Protein AF-A0A101FLZ5-F1 (afdb_monomer_lite)

Secondary structure (DSSP, 8-state):
-----PPP--------SHHHHHHHHHHHHHHHHHHHHHHHHHHHH---HHHHHHHHHHHHHHHHHHHHHHHHHHHHHHHHHHHHHHTT-

Radius of gyration: 19.67 Å; chains: 1; bounding box: 47×26×56 Å

pLDDT: mean 86.15, std 18.26, range [42.06, 98.31]

Structure (mmCIF, N/CA/C/O backbone):
data_AF-A0A101FLZ5-F1
#
_entry.id   AF-A0A101FLZ5-F1
#
loop_
_atom_site.group_PDB
_atom_site.id
_atom_site.type_symbol
_atom_site.label_atom_id
_atom_site.label_alt_id
_atom_site.label_comp_id
_atom_site.label_asym_id
_atom_site.label_entity_id
_atom_site.label_seq_id
_atom_site.pdbx_PDB_ins_code
_atom_site.Cartn_x
_atom_site.Cartn_y
_atom_site.Cartn_z
_atom_site.occupancy
_atom_site.B_iso_or_equiv
_atom_site.auth_seq_id
_atom_site.auth_comp_id
_atom_site.auth_asym_id
_atom_site.auth_atom_id
_atom_site.pdbx_PDB_model_num
ATOM 1 N N . MET A 1 1 ? -22.486 20.584 -34.753 1.00 42.06 1 MET A N 1
ATOM 2 C CA . MET A 1 1 ? -22.556 19.163 -34.371 1.00 42.06 1 MET A CA 1
ATOM 3 C C . MET A 1 1 ? -21.335 18.938 -33.507 1.00 42.06 1 MET A C 1
ATOM 5 O O . MET A 1 1 ? -20.237 19.085 -34.018 1.00 42.06 1 MET A O 1
ATOM 9 N N . CYS A 1 2 ? -21.512 18.839 -32.191 1.00 52.81 2 CYS A N 1
ATOM 10 C CA . CYS A 1 2 ? -20.393 18.611 -31.281 1.00 52.81 2 CYS A CA 1
ATOM 11 C C . CYS A 1 2 ? -20.085 17.117 -31.321 1.00 52.81 2 CYS A C 1
ATOM 13 O O . CYS A 1 2 ? -20.973 16.326 -31.001 1.00 52.81 2 CYS A O 1
ATOM 15 N N . ASP A 1 3 ? -18.878 16.746 -31.739 1.00 43.69 3 ASP A N 1
ATOM 16 C CA . ASP A 1 3 ? -18.421 15.363 -31.658 1.00 43.69 3 ASP A CA 1
ATOM 17 C C . ASP A 1 3 ? -18.227 15.009 -30.185 1.00 43.69 3 ASP A C 1
ATOM 19 O O . ASP A 1 3 ? -17.308 15.469 -29.508 1.00 43.69 3 ASP A O 1
ATOM 23 N N . VAL A 1 4 ? -19.172 14.228 -29.669 1.00 55.28 4 VAL A N 1
ATOM 24 C CA . VAL A 1 4 ? -19.043 13.558 -28.383 1.00 55.28 4 VAL A CA 1
ATOM 25 C C . VAL A 1 4 ? -18.017 12.455 -28.597 1.00 55.28 4 VAL A C 1
ATOM 27 O O . VAL A 1 4 ? -18.322 11.434 -29.207 1.00 55.28 4 VAL A O 1
ATOM 30 N N . ILE A 1 5 ? -16.797 12.666 -28.109 1.00 54.56 5 ILE A N 1
ATOM 31 C CA . ILE A 1 5 ? -15.821 11.589 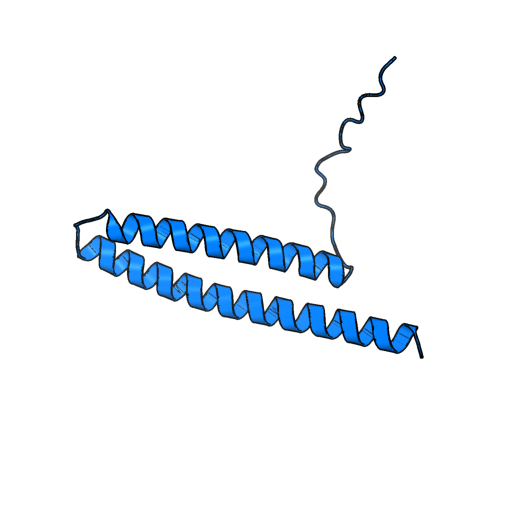-27.954 1.00 54.56 5 ILE A CA 1
ATOM 32 C C . ILE A 1 5 ? -16.355 10.711 -26.818 1.00 54.56 5 ILE A C 1
ATOM 34 O O . ILE A 1 5 ? -16.075 10.942 -25.644 1.00 54.56 5 ILE A O 1
ATOM 38 N N . THR A 1 6 ? -17.213 9.746 -27.147 1.00 52.34 6 THR A N 1
ATOM 39 C CA . THR A 1 6 ? -17.468 8.614 -26.255 1.00 52.34 6 THR A CA 1
ATOM 40 C C . THR A 1 6 ? -16.135 7.895 -26.088 1.00 52.34 6 THR A C 1
ATOM 42 O O . THR A 1 6 ? -15.583 7.491 -27.115 1.00 52.34 6 THR A O 1
ATOM 45 N N . PRO A 1 7 ? -15.588 7.749 -24.866 1.00 52.53 7 PRO A N 1
ATOM 46 C CA . PRO A 1 7 ? -14.394 6.942 -24.688 1.00 52.53 7 PRO A CA 1
ATOM 47 C C . PRO A 1 7 ? -14.718 5.548 -25.220 1.00 52.53 7 PRO A C 1
ATOM 49 O O . PRO A 1 7 ? -15.714 4.935 -24.818 1.00 52.53 7 PRO A O 1
ATOM 52 N N . GLU A 1 8 ? -13.936 5.115 -26.208 1.00 46.53 8 GLU A N 1
ATOM 53 C CA . GLU A 1 8 ? -14.009 3.763 -26.734 1.00 46.53 8 GLU A CA 1
ATOM 54 C C . GLU A 1 8 ? -13.956 2.782 -25.563 1.00 46.53 8 GLU A C 1
ATOM 56 O O . GLU A 1 8 ? -13.288 3.021 -24.558 1.00 46.53 8 GLU A O 1
ATOM 61 N N . SER A 1 9 ? -14.754 1.725 -25.697 1.00 45.97 9 SER A N 1
ATOM 62 C CA . SER A 1 9 ? -14.949 0.613 -24.771 1.00 45.97 9 SER A CA 1
ATOM 63 C C . SER A 1 9 ? -13.888 0.467 -23.678 1.00 45.97 9 SER A C 1
ATOM 65 O O . SER A 1 9 ? -12.702 0.339 -23.977 1.00 45.97 9 SER A O 1
ATOM 67 N N . VAL A 1 10 ? -14.349 0.337 -22.432 1.00 46.44 10 VAL A N 1
ATOM 68 C CA . VAL A 1 10 ? -13.585 -0.159 -21.276 1.00 46.44 10 VAL A CA 1
ATOM 69 C C . VAL A 1 10 ? -13.171 -1.617 -21.539 1.00 46.44 10 VAL A C 1
ATOM 71 O O . VAL A 1 10 ? -13.745 -2.563 -21.009 1.00 46.44 10 VAL A O 1
ATOM 74 N N . GLY A 1 11 ? -12.244 -1.815 -22.468 1.00 47.47 11 GLY A N 1
ATOM 75 C CA . GLY A 1 11 ? -11.562 -3.072 -22.715 1.00 47.47 11 GLY A CA 1
ATOM 76 C C . GLY A 1 11 ? -10.342 -3.122 -21.813 1.00 47.47 11 GLY A C 1
ATOM 77 O O . GLY A 1 11 ? -9.638 -2.124 -21.680 1.00 47.47 11 GLY A O 1
ATOM 78 N N . HIS A 1 12 ? -10.095 -4.270 -21.186 1.00 51.00 12 HIS A N 1
ATOM 79 C CA . HIS A 1 12 ? -8.854 -4.522 -20.461 1.00 51.00 12 HIS A CA 1
ATOM 80 C C . HIS A 1 12 ? -7.674 -4.337 -21.425 1.00 51.00 12 HIS A C 1
ATOM 82 O O . HIS A 1 12 ? -7.374 -5.224 -22.225 1.00 51.00 12 HIS A O 1
ATOM 88 N N . HIS A 1 13 ? -7.052 -3.159 -21.403 1.00 63.06 13 HIS A N 1
ATOM 89 C CA . HIS A 1 13 ? -5.877 -2.888 -22.213 1.00 63.06 13 HIS A CA 1
ATOM 90 C C . HIS A 1 13 ? -4.714 -3.635 -21.569 1.00 63.06 13 HIS A C 1
ATOM 92 O O . HIS A 1 13 ? -4.327 -3.358 -20.434 1.00 63.06 13 HIS A O 1
ATOM 98 N N . HIS A 1 14 ? -4.215 -4.656 -22.259 1.00 71.81 14 HIS A N 1
ATOM 99 C CA . HIS A 1 14 ? -3.038 -5.376 -21.807 1.00 71.81 14 HIS A CA 1
ATOM 100 C C . HIS A 1 14 ? -1.820 -4.490 -22.028 1.00 71.81 14 HIS A C 1
ATOM 102 O O . HIS A 1 14 ? -1.475 -4.169 -23.161 1.00 71.81 14 HIS A O 1
ATOM 108 N N . VAL A 1 15 ? -1.181 -4.113 -20.930 1.00 79.00 15 VAL A N 1
ATOM 109 C CA . VAL A 1 15 ? 0.013 -3.276 -20.923 1.00 79.00 15 VAL A CA 1
ATOM 110 C C . VAL A 1 15 ? 1.253 -4.150 -20.862 1.00 79.00 15 VAL A C 1
ATOM 112 O O . VAL A 1 15 ? 1.378 -5.019 -19.997 1.00 79.00 15 VAL A O 1
ATOM 115 N N . SER A 1 16 ? 2.158 -3.934 -21.811 1.00 79.19 16 SER A N 1
ATOM 116 C CA . SER A 1 16 ? 3.451 -4.621 -21.881 1.00 79.19 16 SER A CA 1
ATOM 117 C C . SER A 1 16 ? 4.639 -3.664 -21.864 1.00 79.19 16 SER A C 1
ATOM 119 O O . SER A 1 16 ? 5.764 -4.123 -21.663 1.00 79.19 16 SER A O 1
ATOM 121 N N . ASP A 1 17 ? 4.417 -2.363 -22.081 1.00 87.31 17 ASP A N 1
ATOM 122 C CA . ASP A 1 17 ? 5.482 -1.372 -21.982 1.00 87.31 17 ASP A CA 1
ATOM 123 C C . ASP A 1 17 ? 5.918 -1.199 -20.514 1.00 87.31 17 ASP A C 1
ATOM 125 O O . ASP A 1 17 ? 5.067 -1.018 -19.638 1.00 87.31 17 ASP A O 1
ATOM 129 N N . PRO A 1 18 ? 7.226 -1.261 -20.201 1.00 89.88 18 PRO A N 1
ATOM 130 C CA . PRO A 1 18 ? 7.704 -1.137 -18.829 1.00 89.88 18 PRO A CA 1
ATOM 131 C C . PRO A 1 18 ? 7.282 0.153 -18.110 1.00 89.88 18 PRO A C 1
ATOM 133 O O . PRO A 1 18 ? 7.089 0.105 -16.897 1.00 89.88 18 PRO A O 1
ATOM 136 N N . LEU A 1 19 ? 7.129 1.287 -18.806 1.00 90.38 19 LEU A N 1
ATOM 137 C CA . LEU A 1 19 ? 6.709 2.541 -18.171 1.00 90.38 19 LEU A CA 1
ATOM 138 C C . LEU A 1 19 ? 5.216 2.529 -17.847 1.00 90.38 19 LEU A C 1
ATOM 140 O O . LEU A 1 19 ? 4.841 2.948 -16.753 1.00 90.38 19 LEU A O 1
ATOM 144 N N . GLU A 1 20 ? 4.388 1.992 -18.742 1.00 91.50 20 GLU A N 1
ATOM 145 C CA . GLU A 1 20 ? 2.949 1.822 -18.500 1.00 91.50 20 GLU A CA 1
ATOM 146 C C . GLU A 1 20 ? 2.692 0.801 -17.372 1.00 91.50 20 GLU A C 1
ATOM 148 O O . GLU A 1 20 ? 1.849 1.011 -16.501 1.00 91.50 20 GLU A O 1
ATOM 153 N N . VAL A 1 21 ? 3.482 -0.280 -17.304 1.00 93.44 21 VAL A N 1
ATOM 154 C CA . VAL A 1 21 ? 3.442 -1.229 -16.174 1.00 93.44 21 VAL A CA 1
ATOM 155 C C . VAL A 1 21 ? 3.864 -0.550 -14.865 1.00 93.44 21 VAL A C 1
ATOM 157 O O . VAL A 1 21 ? 3.246 -0.785 -13.825 1.00 93.44 21 VAL A O 1
ATOM 160 N N . ALA A 1 22 ? 4.897 0.300 -14.890 1.00 94.44 22 ALA A N 1
ATOM 161 C CA . ALA A 1 22 ? 5.311 1.066 -13.716 1.00 94.44 22 ALA A CA 1
ATOM 162 C C . ALA A 1 22 ? 4.221 2.047 -13.259 1.00 94.44 22 ALA A C 1
ATOM 164 O O . ALA A 1 22 ? 4.019 2.209 -12.058 1.00 94.44 22 ALA A O 1
ATOM 165 N N . GLU A 1 23 ? 3.496 2.675 -14.185 1.00 94.19 23 GLU A N 1
ATOM 166 C CA . GLU A 1 23 ? 2.369 3.555 -13.870 1.00 94.19 23 GLU A CA 1
ATOM 167 C C . GLU A 1 23 ? 1.263 2.810 -13.117 1.00 94.19 23 GLU A C 1
ATOM 169 O O . GLU A 1 23 ? 0.920 3.220 -12.008 1.00 94.19 23 GLU A O 1
ATOM 174 N N . LEU A 1 24 ? 0.821 1.651 -13.616 1.00 95.81 24 LEU A N 1
ATOM 175 C CA . LEU A 1 24 ? -0.170 0.830 -12.910 1.00 95.81 24 LEU A CA 1
ATOM 176 C C . LEU A 1 24 ? 0.295 0.402 -11.509 1.00 95.81 24 LEU A C 1
ATOM 178 O O . LEU A 1 24 ? -0.493 0.372 -10.561 1.00 95.81 24 LEU A O 1
ATOM 182 N N . LEU A 1 25 ? 1.581 0.075 -11.345 1.00 96.50 25 LEU A N 1
ATOM 183 C CA . LEU A 1 25 ? 2.140 -0.259 -10.032 1.00 96.50 25 LEU A CA 1
ATOM 184 C C . LEU A 1 25 ? 2.155 0.953 -9.087 1.00 96.50 25 LEU A C 1
ATOM 186 O O . LEU A 1 25 ? 1.884 0.791 -7.896 1.00 96.50 25 LEU A O 1
ATOM 190 N N . ARG A 1 26 ? 2.435 2.163 -9.592 1.00 97.00 26 ARG A N 1
ATOM 191 C CA . ARG A 1 26 ? 2.359 3.405 -8.802 1.00 97.00 26 ARG A CA 1
ATOM 192 C C . ARG A 1 26 ? 0.924 3.726 -8.388 1.00 97.00 26 ARG A C 1
ATOM 194 O O . ARG A 1 26 ? 0.716 4.095 -7.234 1.00 97.00 26 ARG A O 1
ATOM 201 N N . GLU A 1 27 ? -0.048 3.552 -9.281 1.00 97.44 27 GLU A N 1
ATOM 202 C CA . GLU A 1 27 ? -1.475 3.709 -8.967 1.00 97.44 27 GLU A CA 1
ATOM 203 C C . GLU A 1 27 ? -1.904 2.721 -7.877 1.00 97.44 27 GLU A C 1
ATOM 205 O O . GLU A 1 27 ? -2.424 3.132 -6.840 1.00 97.44 27 GLU A O 1
ATOM 210 N N . THR A 1 28 ? -1.555 1.441 -8.038 1.00 97.19 28 THR A N 1
ATOM 211 C CA . THR A 1 28 ? -1.826 0.395 -7.038 1.00 97.19 28 THR A CA 1
ATOM 212 C C . THR A 1 28 ? -1.208 0.747 -5.678 1.00 97.19 28 THR A C 1
ATOM 214 O O . THR A 1 28 ? -1.853 0.627 -4.638 1.00 97.19 28 THR A O 1
ATOM 217 N N . LEU A 1 29 ? 0.045 1.221 -5.652 1.00 97.94 29 LEU A N 1
ATOM 218 C CA . LEU A 1 29 ? 0.708 1.666 -4.421 1.00 97.94 29 LEU A CA 1
ATOM 219 C C . LEU A 1 29 ? -0.025 2.839 -3.756 1.00 97.94 29 LEU A C 1
ATOM 221 O O . LEU A 1 29 ? -0.155 2.858 -2.530 1.00 97.94 29 LEU A O 1
ATOM 225 N N . ALA A 1 30 ? -0.498 3.810 -4.538 1.00 97.81 30 ALA A N 1
ATOM 226 C CA . ALA A 1 30 ? -1.238 4.957 -4.023 1.00 97.81 30 ALA A CA 1
ATOM 227 C C . ALA A 1 30 ? -2.582 4.537 -3.405 1.00 97.81 30 ALA A C 1
ATOM 229 O O . ALA A 1 30 ? -2.918 4.986 -2.305 1.00 97.81 30 ALA A O 1
ATOM 230 N N . GLU A 1 31 ? -3.314 3.637 -4.063 1.00 98.00 31 GLU A N 1
ATOM 231 C CA . GLU A 1 31 ? -4.565 3.068 -3.551 1.00 98.00 31 GLU A CA 1
ATOM 232 C C . GLU A 1 31 ? -4.349 2.293 -2.246 1.00 98.00 31 GLU A C 1
ATOM 234 O O . GLU A 1 31 ? -5.089 2.469 -1.274 1.00 98.00 31 GLU A O 1
ATOM 239 N N . GLU A 1 32 ? -3.293 1.485 -2.174 1.00 97.81 32 GLU A N 1
ATOM 240 C CA . GLU A 1 32 ? -2.969 0.712 -0.975 1.00 97.81 32 GLU A CA 1
ATOM 241 C C . GLU A 1 32 ? -2.540 1.601 0.200 1.00 97.81 32 GLU A C 1
ATOM 243 O O . GLU A 1 32 ? -2.964 1.373 1.339 1.00 97.81 32 GLU A O 1
ATOM 248 N N . LEU A 1 33 ? -1.768 2.662 -0.058 1.00 97.81 33 LEU A N 1
ATOM 249 C CA . LEU A 1 33 ? -1.427 3.676 0.945 1.00 97.81 33 LEU A CA 1
ATOM 250 C C . LEU A 1 33 ? -2.672 4.410 1.456 1.00 97.81 33 LEU A C 1
ATOM 252 O O . LEU A 1 33 ? -2.805 4.636 2.662 1.00 97.81 33 LEU A O 1
ATOM 256 N N . HIS A 1 34 ? -3.603 4.749 0.562 1.00 98.00 34 HIS A N 1
ATOM 257 C CA . HIS A 1 34 ? -4.876 5.349 0.944 1.00 98.00 34 HIS A CA 1
ATOM 258 C C . HIS A 1 34 ? -5.700 4.393 1.820 1.00 98.00 34 HIS A C 1
ATOM 260 O O . HIS A 1 34 ? -6.138 4.772 2.906 1.00 98.00 34 HIS A O 1
ATOM 266 N N . SER A 1 35 ? -5.811 3.124 1.417 1.00 97.56 35 SER A N 1
ATOM 267 C CA . SER A 1 35 ? -6.487 2.074 2.185 1.00 97.56 35 SER A CA 1
ATOM 268 C C . SER A 1 35 ? -5.872 1.871 3.579 1.00 97.56 35 SER A C 1
ATOM 270 O O . SER A 1 35 ? -6.597 1.668 4.557 1.00 97.56 35 SER A O 1
ATOM 272 N N . MET A 1 36 ? -4.544 1.962 3.712 1.00 97.81 36 MET A N 1
ATOM 273 C CA . MET A 1 36 ? -3.875 1.920 5.017 1.00 97.81 36 MET A CA 1
ATOM 274 C C . MET A 1 36 ? -4.251 3.102 5.910 1.00 97.81 36 MET A C 1
ATOM 276 O O . MET A 1 36 ? -4.520 2.898 7.095 1.00 97.81 36 MET A O 1
ATOM 280 N N . ASN A 1 37 ? -4.292 4.316 5.358 1.00 97.94 37 ASN A N 1
ATOM 281 C CA . ASN A 1 37 ? -4.700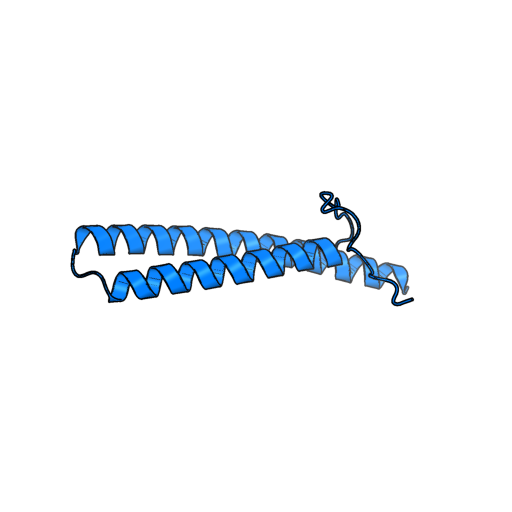 5.509 6.100 1.00 97.94 37 ASN A CA 1
ATOM 282 C C . ASN A 1 37 ? -6.135 5.354 6.632 1.00 97.94 37 ASN A C 1
ATOM 284 O O . ASN A 1 37 ? -6.414 5.586 7.806 1.00 97.94 37 ASN A O 1
ATOM 288 N N . ASP A 1 38 ? -7.016 4.817 5.796 1.00 98.06 38 ASP A N 1
ATOM 289 C CA . ASP A 1 38 ? -8.398 4.494 6.129 1.00 98.06 38 ASP A CA 1
ATOM 290 C C . ASP A 1 38 ? -8.535 3.506 7.301 1.00 98.06 38 ASP A C 1
ATOM 292 O O . ASP A 1 38 ? -9.415 3.652 8.160 1.00 98.06 38 ASP A O 1
ATOM 296 N N . ILE A 1 39 ? -7.672 2.490 7.356 1.00 97.94 39 ILE A N 1
ATOM 297 C CA . ILE A 1 39 ? -7.630 1.528 8.464 1.00 97.94 39 ILE A CA 1
ATOM 298 C C . ILE A 1 39 ? -7.080 2.189 9.728 1.00 97.94 39 ILE A C 1
ATOM 300 O O . ILE A 1 39 ? -7.627 1.985 10.812 1.00 97.94 39 ILE A O 1
ATOM 304 N N . GLN A 1 40 ? -6.037 3.008 9.602 1.00 97.75 40 GLN A N 1
ATOM 305 C CA . GLN A 1 40 ? -5.447 3.720 10.731 1.00 97.75 40 GLN A CA 1
ATOM 306 C C . GLN A 1 40 ? -6.431 4.722 11.351 1.00 97.75 40 GLN A C 1
ATOM 308 O O . GLN A 1 40 ? -6.560 4.783 12.574 1.00 97.75 40 GLN A O 1
ATOM 313 N N . ALA A 1 41 ? -7.191 5.447 10.531 1.00 98.12 41 ALA A N 1
ATOM 314 C CA . ALA A 1 41 ? -8.261 6.320 11.001 1.00 98.12 41 ALA A CA 1
ATOM 315 C C . ALA A 1 41 ? -9.306 5.533 11.811 1.00 98.12 41 ALA A C 1
ATOM 317 O O . ALA A 1 41 ? -9.648 5.920 12.928 1.00 98.12 41 ALA A O 1
ATOM 318 N N . ARG A 1 42 ? -9.751 4.375 11.303 1.00 97.50 42 ARG A N 1
ATOM 319 C CA . ARG A 1 42 ? -10.696 3.493 12.012 1.00 97.50 42 ARG A CA 1
ATOM 320 C C . ARG A 1 42 ? -10.112 2.938 13.311 1.00 97.50 42 ARG A C 1
ATOM 322 O O . ARG A 1 42 ? -10.823 2.888 14.308 1.00 97.50 42 ARG A O 1
ATOM 329 N N . TRP A 1 43 ? -8.825 2.593 13.334 1.00 97.88 43 TRP A N 1
ATOM 330 C CA . TRP A 1 43 ? -8.130 2.169 14.553 1.00 97.88 43 TRP A CA 1
ATOM 331 C C . TRP A 1 43 ? -8.192 3.242 15.648 1.00 97.88 43 TRP A C 1
ATOM 333 O O . TRP A 1 43 ? -8.422 2.912 16.808 1.00 97.88 43 TRP A O 1
ATOM 343 N N . HIS A 1 44 ? -8.054 4.525 15.296 1.00 97.19 44 HIS A N 1
ATOM 344 C CA . HIS A 1 44 ? -8.172 5.626 16.259 1.00 97.19 44 HIS A CA 1
ATOM 345 C C . HIS A 1 44 ? -9.609 5.867 16.752 1.00 97.19 44 HIS A C 1
ATOM 347 O O . HIS A 1 44 ? -9.782 6.390 17.849 1.00 97.19 44 HIS A O 1
ATOM 353 N N . MET A 1 45 ? -10.623 5.501 15.962 1.00 97.81 45 MET A N 1
ATOM 354 C CA . MET A 1 45 ? -12.040 5.716 16.290 1.00 97.81 45 MET A CA 1
ATOM 3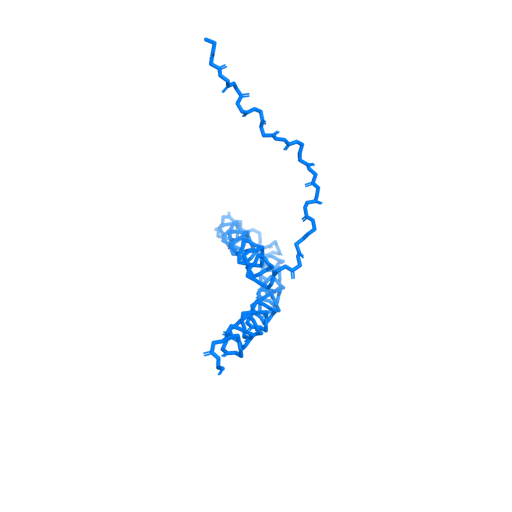55 C C . MET A 1 45 ? -12.673 4.576 17.098 1.00 97.81 45 MET A C 1
ATOM 357 O O . MET A 1 45 ? -13.713 4.777 17.719 1.00 97.81 45 MET A O 1
ATOM 361 N N . ILE A 1 46 ? -12.097 3.375 17.052 1.00 97.75 46 ILE A N 1
ATOM 362 C CA . ILE A 1 46 ? -12.641 2.184 17.710 1.00 97.75 46 ILE A CA 1
ATOM 363 C C . ILE A 1 46 ? -12.063 2.058 19.123 1.00 97.75 46 ILE A C 1
ATOM 365 O O . ILE A 1 46 ? -10.853 2.162 19.317 1.00 97.75 46 ILE A O 1
ATOM 369 N N . GLU A 1 47 ? -12.930 1.793 20.101 1.00 97.62 47 GLU A N 1
ATOM 370 C CA . GLU A 1 47 ? -12.547 1.576 21.506 1.00 97.62 47 GLU A CA 1
ATOM 371 C C . GLU A 1 47 ? -12.345 0.093 21.857 1.00 97.62 47 GLU A C 1
ATOM 373 O O . GLU A 1 47 ? -11.676 -0.219 22.834 1.00 97.62 47 GLU A O 1
ATOM 378 N N . ASP A 1 48 ? -12.900 -0.830 21.067 1.00 98.31 48 ASP A N 1
ATOM 379 C CA . ASP A 1 48 ? -12.761 -2.270 21.301 1.00 98.31 48 ASP A CA 1
ATOM 380 C C . ASP A 1 48 ? -11.313 -2.730 21.050 1.00 98.31 48 ASP A C 1
ATOM 382 O O . ASP A 1 48 ? -10.860 -2.818 19.905 1.00 98.31 48 ASP A O 1
ATOM 386 N N . ASP A 1 49 ? -10.597 -3.061 22.127 1.00 97.69 49 ASP A N 1
ATOM 387 C CA . ASP A 1 49 ? -9.189 -3.477 22.091 1.00 97.69 49 ASP A CA 1
ATOM 388 C C . ASP A 1 49 ? -8.938 -4.711 21.216 1.00 97.69 49 ASP A C 1
ATOM 390 O O . ASP A 1 49 ? -7.905 -4.809 20.548 1.00 97.69 49 ASP A O 1
ATOM 394 N N . LYS A 1 50 ? -9.882 -5.659 21.172 1.00 98.12 50 LYS A N 1
ATOM 395 C CA . LYS A 1 50 ? -9.748 -6.855 20.335 1.00 98.12 50 LYS A CA 1
ATOM 396 C C . LYS A 1 50 ? -9.823 -6.474 18.859 1.00 98.12 50 LYS A C 1
ATOM 398 O O . LYS A 1 50 ? -9.053 -6.999 18.052 1.00 98.12 50 LYS A O 1
ATOM 403 N N . VAL A 1 51 ? -10.724 -5.561 18.503 1.00 98.00 51 VAL A N 1
ATOM 404 C CA . VAL A 1 51 ? -10.833 -5.040 17.136 1.00 98.00 51 VAL A CA 1
ATOM 405 C C . VAL A 1 51 ? -9.599 -4.213 16.776 1.00 98.00 51 VAL A C 1
ATOM 407 O O . VAL A 1 51 ? -9.035 -4.423 15.704 1.00 98.00 51 VAL A O 1
ATOM 410 N N . LYS A 1 52 ? -9.115 -3.339 17.667 1.00 98.12 52 LYS A N 1
ATOM 411 C CA . LYS A 1 52 ? -7.882 -2.563 17.444 1.00 98.12 52 LYS A CA 1
ATOM 412 C C . LYS A 1 52 ? -6.679 -3.462 17.191 1.00 98.12 52 LYS A C 1
ATOM 414 O O . LYS A 1 52 ? -5.957 -3.243 16.222 1.00 98.12 52 LYS A O 1
ATOM 419 N N . HIS A 1 53 ? -6.510 -4.506 17.997 1.00 98.06 53 HIS A N 1
ATOM 420 C CA . HIS A 1 53 ? -5.424 -5.460 17.810 1.00 98.06 53 HIS A CA 1
ATOM 421 C C . HIS A 1 53 ? -5.527 -6.193 16.463 1.00 98.06 53 HIS A C 1
ATOM 423 O O . HIS A 1 53 ? -4.528 -6.378 15.773 1.00 98.06 53 HIS A O 1
ATOM 429 N N . ALA A 1 54 ? -6.737 -6.560 16.030 1.00 98.31 54 ALA A N 1
ATOM 430 C CA . ALA A 1 54 ? -6.936 -7.132 14.699 1.00 98.31 54 ALA A CA 1
ATO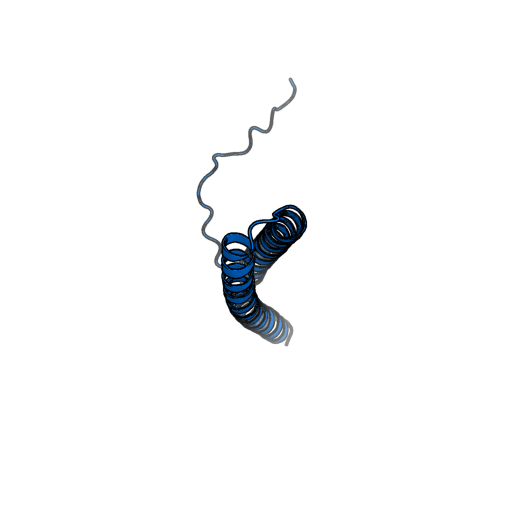M 431 C C . ALA A 1 54 ? -6.565 -6.142 13.576 1.00 98.31 54 ALA A C 1
ATOM 433 O O . ALA A 1 54 ? -5.929 -6.536 12.598 1.00 98.31 54 ALA A O 1
ATOM 434 N N . LEU A 1 55 ? -6.906 -4.857 13.720 1.00 98.19 55 LEU A N 1
ATOM 435 C CA . LEU A 1 55 ? -6.521 -3.817 12.761 1.00 98.19 55 LEU A CA 1
ATOM 436 C C . LEU A 1 55 ? -5.000 -3.582 12.719 1.00 98.19 55 LEU A C 1
ATOM 438 O O . LEU A 1 55 ? -4.467 -3.328 11.642 1.00 98.19 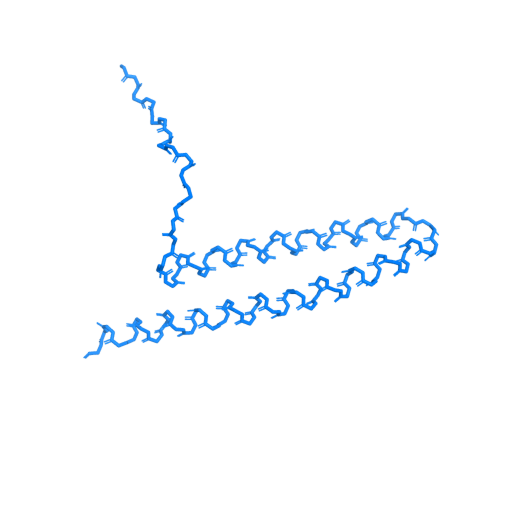55 LEU A O 1
ATOM 442 N N . GLU A 1 56 ? -4.284 -3.716 13.840 1.00 97.81 56 GLU A N 1
ATOM 443 C CA . GLU A 1 56 ? -2.810 -3.663 13.872 1.00 97.81 56 GLU A CA 1
ATOM 444 C C . GLU A 1 56 ? -2.179 -4.775 13.031 1.00 97.81 56 GLU A C 1
ATOM 446 O O . GLU A 1 56 ? -1.256 -4.510 12.257 1.00 97.81 56 GLU A O 1
ATOM 451 N N . HIS A 1 57 ? -2.701 -6.004 13.128 1.00 98.06 57 HIS A N 1
ATOM 452 C CA . HIS A 1 57 ? -2.252 -7.114 12.279 1.00 98.06 57 HIS A CA 1
ATOM 453 C C . HIS A 1 57 ? -2.498 -6.817 10.800 1.00 98.06 57 HIS A C 1
ATOM 455 O O . HIS A 1 57 ? -1.588 -6.962 9.989 1.00 98.06 57 HIS A O 1
ATOM 461 N N . ILE A 1 58 ? -3.683 -6.305 10.454 1.00 98.12 58 ILE A N 1
ATOM 462 C CA . ILE A 1 58 ? -4.018 -5.933 9.071 1.00 98.12 58 ILE A CA 1
ATOM 463 C C . ILE A 1 58 ? -3.082 -4.828 8.547 1.00 98.12 58 ILE A C 1
ATOM 465 O O . ILE A 1 58 ? -2.610 -4.913 7.412 1.00 98.12 58 ILE A O 1
ATOM 469 N N . LEU A 1 59 ? -2.767 -3.810 9.355 1.00 97.94 59 LEU A N 1
ATOM 470 C CA . LEU A 1 59 ? -1.788 -2.774 8.997 1.00 97.94 59 LEU A CA 1
ATOM 471 C C . LEU A 1 59 ? -0.390 -3.369 8.784 1.00 97.94 59 LEU A C 1
ATOM 473 O O . LEU A 1 59 ? 0.312 -2.988 7.844 1.00 97.94 59 LEU A O 1
ATOM 477 N N . GLY A 1 60 ? 0.009 -4.325 9.626 1.00 98.00 60 GLY A N 1
ATOM 478 C CA . GLY A 1 60 ? 1.255 -5.072 9.472 1.00 98.00 60 GLY A CA 1
ATOM 479 C C . GLY A 1 60 ? 1.308 -5.877 8.171 1.00 98.00 60 GLY A C 1
ATOM 480 O O . GLY A 1 60 ? 2.347 -5.907 7.509 1.00 98.00 60 GLY A O 1
ATOM 481 N N . ASP A 1 61 ? 0.201 -6.501 7.783 1.00 97.69 61 ASP A N 1
ATOM 482 C CA . ASP A 1 61 ? 0.074 -7.273 6.545 1.00 97.69 61 ASP A CA 1
ATOM 483 C C . ASP A 1 61 ? 0.123 -6.364 5.314 1.00 97.69 61 ASP A C 1
ATOM 485 O O . ASP A 1 61 ? 0.920 -6.607 4.403 1.00 97.69 61 ASP A O 1
ATOM 489 N N . LYS A 1 62 ? -0.631 -5.255 5.321 1.00 97.44 62 LYS A N 1
ATOM 490 C CA . LYS A 1 62 ? -0.579 -4.246 4.253 1.00 97.44 62 LYS A CA 1
ATOM 491 C C . LYS A 1 62 ? 0.811 -3.639 4.096 1.00 97.44 62 LYS A C 1
ATOM 493 O O . LYS A 1 62 ? 1.277 -3.476 2.974 1.00 97.44 62 LYS A O 1
ATOM 498 N N . ARG A 1 63 ? 1.531 -3.382 5.193 1.00 98.00 63 ARG A N 1
ATOM 499 C CA . ARG A 1 63 ? 2.919 -2.906 5.116 1.00 98.00 63 ARG A CA 1
ATOM 500 C C . ARG A 1 63 ? 3.824 -3.894 4.375 1.00 98.00 63 ARG A C 1
ATOM 502 O O . ARG A 1 63 ? 4.662 -3.463 3.588 1.00 98.00 63 ARG A O 1
ATOM 509 N N . ARG A 1 64 ? 3.678 -5.205 4.608 1.00 97.88 64 ARG A N 1
ATOM 510 C CA . ARG A 1 64 ? 4.458 -6.227 3.882 1.00 97.88 64 ARG A CA 1
ATOM 511 C C . ARG A 1 64 ? 4.097 -6.258 2.398 1.00 97.88 64 ARG A C 1
ATOM 513 O O . ARG A 1 64 ? 4.995 -6.363 1.567 1.00 97.88 64 ARG A O 1
ATOM 520 N N . LEU A 1 65 ? 2.815 -6.098 2.073 1.00 96.75 65 LEU A N 1
ATOM 521 C CA . LEU A 1 65 ? 2.342 -5.980 0.694 1.00 96.75 65 LEU A CA 1
ATOM 522 C C . LEU A 1 65 ? 2.915 -4.738 -0.010 1.00 96.75 65 LEU A C 1
ATOM 524 O O . LEU A 1 65 ? 3.421 -4.864 -1.120 1.00 96.75 65 LEU A O 1
ATOM 528 N N . LEU A 1 66 ? 2.934 -3.573 0.645 1.00 97.62 66 LEU A N 1
ATOM 529 C CA . LEU A 1 66 ? 3.538 -2.355 0.089 1.00 97.62 66 LEU A CA 1
ATOM 530 C C . LEU A 1 66 ? 5.030 -2.523 -0.207 1.00 97.62 66 LEU A C 1
ATOM 532 O O . LEU A 1 66 ? 5.500 -2.061 -1.240 1.00 97.62 66 LEU A O 1
ATOM 536 N N . VAL A 1 67 ? 5.778 -3.200 0.672 1.00 98.12 67 VAL A N 1
ATOM 537 C CA . VAL A 1 67 ? 7.200 -3.498 0.426 1.00 98.12 67 VAL A CA 1
ATOM 538 C C . VAL A 1 67 ? 7.366 -4.375 -0.817 1.00 98.12 67 VAL A C 1
ATOM 540 O O . VAL A 1 67 ? 8.256 -4.116 -1.623 1.00 98.12 67 VAL A O 1
ATOM 543 N N . ALA A 1 68 ? 6.503 -5.378 -1.000 1.00 97.94 68 ALA A N 1
ATOM 544 C CA . ALA A 1 68 ? 6.533 -6.227 -2.187 1.00 97.94 68 ALA A CA 1
ATOM 545 C C . ALA A 1 68 ? 6.189 -5.442 -3.466 1.00 97.94 68 ALA A C 1
ATOM 547 O O . ALA A 1 68 ? 6.924 -5.533 -4.446 1.00 97.94 68 ALA A O 1
ATOM 548 N N . LEU A 1 69 ? 5.130 -4.622 -3.443 1.00 97.62 69 LEU A N 1
ATOM 549 C CA . LEU A 1 69 ? 4.752 -3.758 -4.569 1.00 97.62 69 LEU A CA 1
ATOM 550 C C . LEU A 1 69 ? 5.857 -2.758 -4.923 1.00 97.62 69 LEU A C 1
ATOM 552 O O . LEU A 1 69 ? 6.161 -2.563 -6.097 1.00 97.62 69 LEU A O 1
ATOM 556 N N . TRP A 1 70 ? 6.496 -2.160 -3.916 1.00 98.06 70 TRP A N 1
ATOM 557 C CA . TRP A 1 70 ? 7.623 -1.254 -4.117 1.00 98.06 70 TRP A CA 1
ATOM 558 C C . TRP A 1 70 ? 8.827 -1.958 -4.752 1.00 98.06 70 TRP A C 1
ATOM 560 O O . TRP A 1 70 ? 9.474 -1.396 -5.635 1.00 98.06 70 TRP A O 1
ATOM 570 N N . GLY A 1 71 ? 9.117 -3.194 -4.330 1.00 98.00 71 GLY A N 1
ATOM 571 C CA . GLY A 1 71 ? 10.151 -4.026 -4.945 1.00 98.00 71 GLY A CA 1
ATOM 572 C C . GLY A 1 71 ? 9.877 -4.268 -6.430 1.00 98.00 71 GLY A C 1
ATOM 573 O O . GLY A 1 71 ? 10.740 -3.994 -7.259 1.00 98.00 71 GLY A O 1
ATOM 574 N N . LEU A 1 72 ? 8.648 -4.670 -6.769 1.00 97.31 72 LEU A N 1
ATOM 575 C CA . LEU A 1 72 ? 8.224 -4.873 -8.158 1.00 97.31 72 LEU A CA 1
ATOM 576 C C . LEU A 1 72 ? 8.331 -3.589 -8.990 1.00 97.31 72 LEU A C 1
ATOM 578 O O . LEU A 1 72 ? 8.860 -3.621 -10.099 1.00 97.31 72 LEU A O 1
ATOM 582 N N . LEU A 1 73 ? 7.875 -2.452 -8.453 1.00 97.25 73 LEU A N 1
ATOM 583 C CA . LEU A 1 73 ? 8.007 -1.158 -9.124 1.00 97.25 73 LEU A CA 1
ATOM 584 C C . LEU A 1 73 ? 9.478 -0.825 -9.394 1.00 97.25 73 LEU A C 1
ATOM 586 O O . LEU A 1 73 ? 9.829 -0.477 -10.518 1.00 97.25 73 LEU A O 1
ATOM 590 N N . SER A 1 74 ? 10.339 -0.987 -8.386 1.00 96.56 74 SER A N 1
ATOM 591 C CA . SER A 1 74 ? 11.772 -0.697 -8.498 1.00 96.56 74 SER A CA 1
ATOM 592 C C . SER A 1 74 ? 12.444 -1.554 -9.577 1.00 96.56 74 SER A C 1
ATOM 594 O O . SER A 1 74 ? 13.266 -1.053 -10.346 1.00 96.56 74 SER A O 1
ATOM 596 N N . GLU A 1 75 ? 12.086 -2.838 -9.668 1.00 96.38 75 GLU A N 1
ATOM 597 C CA . GLU A 1 75 ? 12.587 -3.755 -10.700 1.00 96.38 75 GLU A CA 1
ATOM 598 C C . GLU A 1 75 ? 12.136 -3.336 -12.106 1.00 96.38 75 GLU A C 1
ATOM 600 O O . GLU A 1 75 ? 12.952 -3.272 -13.031 1.00 96.38 75 GLU A O 1
ATOM 605 N N . VAL A 1 76 ? 10.849 -3.013 -12.268 1.00 95.38 76 VAL A N 1
ATOM 606 C CA . VAL A 1 76 ? 10.281 -2.588 -13.554 1.00 95.38 76 VAL A CA 1
ATOM 607 C C . VAL A 1 76 ? 10.891 -1.266 -14.017 1.00 95.38 76 VAL A C 1
ATOM 609 O O . VAL A 1 76 ? 11.302 -1.165 -15.174 1.00 95.38 76 VAL A O 1
ATOM 612 N N . GLU A 1 77 ? 11.003 -0.279 -13.127 1.00 93.56 77 GLU A N 1
ATOM 613 C CA . GLU A 1 77 ? 11.625 1.009 -13.435 1.00 93.56 77 GLU A CA 1
ATOM 614 C C . GLU A 1 77 ? 13.097 0.828 -13.809 1.00 93.56 77 GLU A C 1
ATOM 616 O O . GLU A 1 77 ? 13.530 1.341 -14.838 1.00 93.56 77 GLU A O 1
ATOM 621 N N . THR A 1 78 ? 13.864 0.044 -13.045 1.00 94.06 78 THR A N 1
ATOM 622 C CA . THR A 1 78 ? 15.283 -0.219 -13.348 1.00 94.06 78 THR A CA 1
ATOM 623 C C . THR A 1 78 ? 15.461 -0.819 -14.743 1.00 94.06 78 THR A C 1
ATOM 625 O O . THR A 1 78 ? 16.354 -0.400 -15.485 1.00 94.06 78 THR A O 1
ATOM 628 N N . ARG A 1 79 ? 14.594 -1.759 -15.137 1.00 90.56 79 ARG A N 1
ATOM 629 C CA . ARG A 1 79 ? 14.600 -2.325 -16.492 1.00 90.56 79 ARG A CA 1
ATOM 630 C C . ARG A 1 79 ? 14.268 -1.266 -17.544 1.00 90.56 79 ARG A C 1
ATOM 632 O O . ARG A 1 79 ? 15.002 -1.144 -18.516 1.00 90.56 79 ARG A O 1
ATOM 639 N N . ALA A 1 80 ? 13.224 -0.466 -17.323 1.00 89.00 80 ALA A N 1
ATOM 640 C CA . ALA A 1 80 ? 12.818 0.593 -18.247 1.00 89.00 80 ALA A CA 1
ATOM 641 C C . ALA A 1 80 ? 13.952 1.601 -18.516 1.00 89.00 80 ALA A C 1
ATOM 643 O O . ALA A 1 80 ? 14.200 1.974 -19.662 1.00 89.00 80 ALA A O 1
ATOM 644 N N . TRP A 1 81 ? 14.675 2.006 -17.467 1.00 85.44 81 TRP A N 1
ATOM 645 C CA . TRP A 1 81 ? 15.812 2.922 -17.581 1.00 85.44 81 TRP A CA 1
ATOM 646 C C . TRP A 1 81 ? 17.029 2.290 -18.261 1.00 85.44 81 TRP A C 1
ATOM 648 O O . TRP A 1 81 ? 17.727 2.971 -19.012 1.00 85.44 81 TRP A O 1
ATOM 658 N N . SER A 1 82 ? 17.278 1.000 -18.023 1.00 84.31 82 SER A N 1
ATOM 659 C CA . SER A 1 82 ? 18.386 0.275 -18.661 1.00 84.31 82 SER A CA 1
ATOM 660 C C . SER A 1 82 ? 18.149 0.126 -20.166 1.00 84.31 82 SER A C 1
ATOM 662 O O . SER A 1 82 ? 19.015 0.480 -20.965 1.00 84.31 82 SER A O 1
ATOM 664 N N . ASP A 1 83 ? 16.934 -0.272 -20.553 1.00 76.19 83 ASP A N 1
ATOM 665 C CA . ASP A 1 83 ? 16.529 -0.414 -21.955 1.00 76.19 83 ASP A CA 1
ATOM 666 C C . ASP A 1 83 ? 16.543 0.935 -22.698 1.00 76.19 83 ASP A C 1
ATOM 668 O O . ASP A 1 83 ? 16.855 1.002 -23.889 1.00 76.19 83 ASP A O 1
ATOM 672 N N . ALA A 1 84 ? 16.223 2.036 -22.009 1.00 69.19 84 ALA A N 1
ATOM 673 C CA . ALA A 1 84 ? 16.333 3.379 -22.571 1.00 69.19 84 ALA A CA 1
ATOM 674 C C . ALA A 1 84 ? 17.798 3.780 -22.823 1.00 69.19 84 ALA A C 1
ATOM 676 O O . ALA A 1 84 ? 18.094 4.399 -23.843 1.00 69.19 84 ALA A O 1
ATOM 677 N N . GLY A 1 85 ? 18.721 3.399 -21.933 1.00 64.50 85 GLY A N 1
ATOM 678 C CA . GLY A 1 85 ? 20.155 3.654 -22.086 1.00 64.50 85 GLY A CA 1
ATOM 6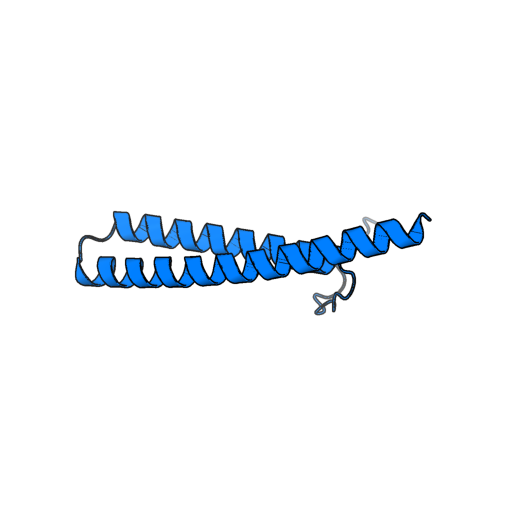79 C C . GLY A 1 85 ? 20.782 2.927 -23.280 1.00 64.50 85 GLY A C 1
ATOM 680 O O . GLY A 1 85 ? 21.580 3.522 -24.000 1.00 64.50 85 GLY A O 1
ATOM 681 N N . GLU A 1 86 ? 20.381 1.680 -23.541 1.00 62.47 86 GLU A N 1
ATOM 682 C CA . GLU A 1 86 ? 20.866 0.895 -24.689 1.00 62.47 86 GLU A CA 1
ATOM 683 C C . GLU A 1 86 ? 20.346 1.409 -26.040 1.00 62.47 86 GLU A C 1
ATOM 685 O O . GLU A 1 86 ? 21.036 1.302 -27.048 1.00 62.47 86 GLU A O 1
ATOM 690 N N . ARG A 1 87 ? 19.151 2.012 -26.083 1.00 57.16 87 ARG A N 1
ATOM 691 C CA . ARG A 1 87 ? 18.579 2.590 -27.317 1.00 57.16 87 ARG A CA 1
ATOM 692 C C . ARG A 1 87 ? 19.221 3.917 -27.738 1.00 57.16 87 ARG A C 1
ATOM 694 O O . ARG A 1 87 ? 18.972 4.379 -28.851 1.00 57.16 87 ARG A O 1
ATOM 701 N N . HIS A 1 88 ? 20.007 4.539 -26.860 1.00 54.00 88 HIS A N 1
ATOM 702 C CA . HIS A 1 88 ? 20.683 5.818 -27.096 1.00 54.00 88 HIS A CA 1
ATOM 703 C C . HIS A 1 88 ? 22.214 5.699 -27.245 1.00 54.00 88 HIS A C 1
ATOM 705 O O . HIS A 1 88 ? 22.873 6.732 -27.390 1.00 54.00 88 HIS A O 1
ATOM 711 N N . ALA A 1 89 ? 22.766 4.479 -27.223 1.00 46.75 89 ALA A N 1
ATOM 712 C CA . ALA A 1 89 ? 24.183 4.173 -27.456 1.00 46.75 89 ALA A CA 1
ATOM 713 C C . ALA A 1 89 ? 24.420 3.645 -28.881 1.00 46.75 89 ALA A C 1
ATOM 715 O O . ALA A 1 89 ? 25.496 3.958 -29.440 1.00 46.75 89 ALA A O 1
#

Sequence (89 aa):
MCDVITPESVGHHHVSDPLEVAELLRETLAEELHSMNDIQARWHMIEDDKVKHALEHILGDKRRLLVALWGLLSEVETRAWSDAGERHA

Foldseek 3Di:
DDPDPPPPDPDPPDDDQLVVVLVVLVVVLVVLVVVLVVLVVVLVVDPPPVVNVVSVVVNVVSVVVSVVSVVVSVVSVVVNVVVVVVVVD